Protein AF-A0AAI9J620-F1 (afdb_monomer)

Radius of gyration: 30.21 Å; Cα contacts (8 Å, |Δi|>4): 37; chains: 1; bounding box: 81×20×83 Å

Sequence (111 aa):
MIIFISIKKLVQTFWWLIAAIALYIFYQSIGLNMFFLLVIGLLALKFVPVLVLPIIIIAIGVHFSGGFSFIADFLETGILMLIGLPFALITGLFIDEQTRAFKEAKKLKTK

pLDDT: mean 87.81, std 9.36, range [41.59, 96.12]

Foldseek 3Di:
DDPPQPPVNVVVVVVVVVVVVVVVVCCVPQNPQLVVLVVVLVVCVVPPPVCNVVSVVQSVQCRVVVHPCSVVVVVVVVCCVVPVVVVVVVVVVVVVVVVVVVVVVVVVVVD

Mean predicted aligned error: 10.54 Å

Solvent-accessible surface area (backbone atoms only — not comparable to full-atom values): 6218 Å² total; per-residue (Å²): 136,83,82,83,73,52,67,68,56,54,54,50,51,52,53,50,48,53,52,50,52,52,51,50,51,46,38,74,74,62,30,66,67,51,51,51,49,49,54,52,34,56,49,21,58,74,77,42,54,80,50,33,61,61,46,50,55,49,45,56,48,27,66,76,60,75,31,77,59,45,60,55,54,50,49,51,53,49,49,43,53,70,51,45,47,59,52,52,52,54,51,49,53,51,50,52,52,53,53,51,54,52,55,53,55,52,56,64,75,75,110

Structure (mmCIF, N/CA/C/O backbone):
data_AF-A0AAI9J620-F1
#
_entry.id   AF-A0AAI9J620-F1
#
loop_
_atom_site.group_PDB
_atom_site.id
_atom_site.type_symbol
_atom_site.label_atom_id
_atom_site.label_alt_id
_atom_site.label_comp_id
_atom_site.label_asym_id
_atom_site.label_entity_id
_atom_site.label_seq_id
_atom_site.pdbx_PDB_ins_code
_atom_site.Cartn_x
_atom_site.Cartn_y
_atom_site.Cartn_z
_atom_site.occupancy
_atom_site.B_iso_or_equiv
_atom_site.auth_seq_id
_atom_site.auth_comp_id
_atom_site.auth_asym_id
_atom_site.auth_atom_id
_atom_site.pdbx_PDB_model_num
ATOM 1 N N . MET A 1 1 ? 48.332 -4.073 -18.202 1.00 41.59 1 MET A N 1
ATOM 2 C CA . MET A 1 1 ? 47.150 -4.587 -18.927 1.00 41.59 1 MET A CA 1
ATOM 3 C C . MET A 1 1 ? 46.197 -3.420 -19.147 1.00 41.59 1 MET A C 1
ATOM 5 O O . MET A 1 1 ? 45.608 -2.955 -18.183 1.00 41.59 1 MET A O 1
ATOM 9 N N . ILE A 1 2 ? 46.126 -2.869 -20.361 1.00 53.25 2 ILE A N 1
ATOM 10 C CA . ILE A 1 2 ? 45.211 -1.760 -20.677 1.00 53.25 2 ILE A CA 1
ATOM 11 C C . ILE A 1 2 ? 43.909 -2.397 -21.156 1.00 53.25 2 ILE A C 1
ATOM 13 O O . ILE A 1 2 ? 43.879 -3.038 -22.205 1.00 53.25 2 ILE A O 1
ATOM 17 N N . ILE A 1 3 ? 42.849 -2.291 -20.356 1.00 64.25 3 ILE A N 1
ATOM 18 C CA . ILE A 1 3 ? 41.529 -2.802 -20.727 1.00 64.25 3 ILE A CA 1
ATOM 19 C C . ILE A 1 3 ? 40.952 -1.827 -21.757 1.00 64.25 3 ILE A C 1
ATOM 21 O O . ILE A 1 3 ? 40.497 -0.741 -21.408 1.00 64.25 3 ILE A O 1
ATOM 25 N N . PHE A 1 4 ? 40.990 -2.200 -23.036 1.00 62.06 4 PHE A N 1
ATOM 26 C CA . PHE A 1 4 ? 40.287 -1.476 -24.095 1.00 62.06 4 PHE A CA 1
ATOM 27 C C . PHE A 1 4 ? 38.778 -1.687 -23.904 1.00 62.06 4 PHE A C 1
ATOM 29 O O . PHE A 1 4 ? 38.204 -2.695 -24.322 1.00 62.06 4 PHE A O 1
ATOM 36 N N . ILE A 1 5 ? 38.119 -0.758 -23.213 1.00 66.94 5 ILE A N 1
ATOM 37 C CA . ILE A 1 5 ? 36.661 -0.763 -23.089 1.00 66.94 5 ILE A CA 1
ATOM 38 C C . ILE A 1 5 ? 36.096 -0.241 -24.412 1.00 66.94 5 ILE A C 1
ATOM 40 O O . ILE A 1 5 ? 36.320 0.906 -24.789 1.00 66.94 5 ILE A O 1
ATOM 44 N N . SER A 1 6 ? 35.369 -1.094 -25.138 1.00 83.81 6 SER A N 1
ATOM 45 C CA . SER A 1 6 ? 34.644 -0.681 -26.344 1.00 83.81 6 SER A CA 1
ATOM 46 C C . SER A 1 6 ? 33.725 0.502 -26.024 1.00 83.81 6 SER A C 1
ATOM 48 O O . SER A 1 6 ? 32.965 0.434 -25.059 1.00 83.81 6 SER A O 1
ATOM 50 N N . ILE A 1 7 ? 33.727 1.544 -26.862 1.00 84.62 7 ILE A N 1
ATOM 51 C CA . ILE A 1 7 ? 32.824 2.706 -26.737 1.00 84.62 7 ILE A CA 1
ATOM 52 C C . ILE A 1 7 ? 31.363 2.259 -26.581 1.00 84.62 7 ILE A C 1
ATOM 54 O O . ILE A 1 7 ? 30.629 2.821 -25.775 1.00 84.62 7 ILE A O 1
ATOM 58 N N . LYS A 1 8 ? 30.953 1.184 -27.269 1.00 84.69 8 LYS A N 1
ATOM 59 C CA . LYS A 1 8 ? 29.610 0.603 -27.115 1.00 84.69 8 LYS A CA 1
ATOM 60 C C . LYS A 1 8 ? 29.338 0.136 -25.683 1.00 84.69 8 LYS A C 1
ATOM 62 O O . LYS A 1 8 ? 28.273 0.420 -25.147 1.00 84.69 8 LYS A O 1
ATOM 67 N N . LYS A 1 9 ? 30.305 -0.546 -25.057 1.00 85.62 9 LYS A N 1
ATOM 68 C CA . LYS A 1 9 ? 30.202 -0.987 -23.657 1.00 85.62 9 LYS A CA 1
ATOM 69 C C . LYS A 1 9 ? 30.207 0.203 -22.702 1.00 85.62 9 LYS A C 1
ATOM 71 O O . LYS A 1 9 ? 29.435 0.197 -21.757 1.00 85.62 9 LYS A O 1
ATOM 76 N N . LEU A 1 10 ? 31.015 1.231 -22.969 1.00 86.81 10 LEU A N 1
ATOM 77 C CA . LEU A 1 10 ? 31.038 2.451 -22.158 1.00 86.81 10 LEU A CA 1
ATOM 78 C C . LEU A 1 10 ? 29.668 3.147 -22.156 1.00 86.81 10 LEU A C 1
ATOM 80 O O . LEU A 1 10 ? 29.132 3.434 -21.091 1.00 86.81 10 LEU A O 1
ATOM 84 N N . VAL A 1 11 ? 29.075 3.345 -23.338 1.00 89.31 11 VAL A N 1
ATOM 85 C CA . VAL A 1 11 ? 27.737 3.941 -23.489 1.00 89.31 11 VAL A CA 1
ATOM 86 C C . VAL A 1 11 ? 26.669 3.074 -22.823 1.00 89.31 11 VAL A C 1
ATOM 88 O O . VAL A 1 11 ? 25.814 3.594 -22.114 1.00 89.31 11 VAL A O 1
ATOM 91 N N . GLN A 1 12 ? 26.731 1.750 -22.989 1.00 89.75 12 GLN A N 1
ATOM 92 C CA . GLN A 1 12 ? 25.809 0.822 -22.332 1.00 89.75 12 GLN A CA 1
ATOM 93 C C . GLN A 1 12 ? 25.893 0.919 -20.801 1.00 89.75 12 GLN A C 1
ATOM 95 O O . GLN A 1 12 ? 24.861 1.017 -20.142 1.00 89.75 12 GLN A O 1
ATOM 100 N N . THR A 1 13 ? 27.099 0.930 -20.229 1.00 89.56 13 THR A N 1
ATOM 101 C CA . THR A 1 13 ? 27.300 1.114 -18.783 1.00 89.56 13 THR A CA 1
ATOM 102 C C . THR A 1 13 ? 26.769 2.468 -18.314 1.00 89.56 13 THR A C 1
ATOM 104 O O . THR A 1 13 ? 26.183 2.555 -17.238 1.00 89.56 13 THR A O 1
ATOM 107 N N . PHE A 1 14 ? 26.905 3.515 -19.130 1.00 90.19 14 PHE A N 1
ATOM 108 C CA . PHE A 1 14 ? 26.360 4.838 -18.825 1.00 90.19 14 PHE A CA 1
ATOM 109 C C . PHE A 1 14 ? 24.825 4.830 -18.758 1.00 90.19 14 PHE A C 1
ATOM 111 O O . PHE A 1 14 ? 24.241 5.391 -17.835 1.00 90.19 14 PHE A O 1
ATOM 118 N N . TRP A 1 15 ? 24.163 4.125 -19.679 1.00 91.00 15 TRP A N 1
ATOM 119 C CA . TRP A 1 15 ? 22.713 3.922 -19.627 1.00 91.00 15 TRP A CA 1
ATOM 120 C C . TRP A 1 15 ? 22.270 3.139 -18.388 1.00 91.00 15 TRP A C 1
ATOM 122 O O . TRP A 1 15 ? 21.277 3.506 -17.761 1.00 91.00 15 TRP A O 1
ATOM 132 N N . TRP A 1 16 ? 23.022 2.108 -17.991 1.00 92.38 16 TRP A N 1
ATOM 133 C CA . TRP A 1 16 ? 22.767 1.383 -16.742 1.00 92.38 16 TRP A CA 1
ATOM 134 C C . TRP A 1 16 ? 22.923 2.269 -15.506 1.00 92.38 16 TRP A C 1
ATOM 136 O O . TRP A 1 16 ? 22.116 2.168 -14.586 1.00 92.38 16 TRP A O 1
ATOM 146 N N . LEU A 1 17 ? 23.917 3.161 -15.495 1.00 91.81 17 LEU A N 1
ATOM 147 C CA . LEU A 1 17 ? 24.114 4.118 -14.408 1.00 91.81 17 LEU A CA 1
ATOM 148 C C . LEU A 1 17 ? 22.917 5.069 -14.285 1.00 91.81 17 LEU A C 1
ATOM 150 O O . LEU A 1 17 ? 22.396 5.254 -13.188 1.00 91.81 17 LEU A O 1
ATOM 154 N N . ILE A 1 18 ? 22.440 5.622 -15.404 1.00 91.00 18 ILE A N 1
ATOM 155 C CA . ILE A 1 18 ? 21.253 6.489 -15.424 1.00 91.00 18 ILE A CA 1
ATOM 156 C C . ILE A 1 18 ? 20.024 5.728 -14.919 1.00 91.00 18 ILE A C 1
ATOM 158 O O . ILE A 1 18 ? 19.291 6.245 -14.078 1.00 91.00 18 ILE A O 1
ATOM 162 N N . ALA A 1 19 ? 19.817 4.492 -15.380 1.00 89.38 19 ALA A N 1
ATOM 163 C CA . ALA A 1 19 ? 18.706 3.656 -14.932 1.00 89.38 19 ALA A CA 1
ATOM 164 C C . ALA A 1 19 ? 18.768 3.370 -13.422 1.00 89.38 19 ALA A C 1
ATOM 166 O O . ALA A 1 19 ? 17.751 3.457 -12.736 1.00 89.38 19 ALA A O 1
ATOM 167 N N . ALA A 1 20 ? 19.958 3.083 -12.889 1.00 90.25 20 ALA A N 1
ATOM 168 C CA . ALA A 1 20 ? 20.162 2.857 -11.462 1.00 90.25 20 ALA A CA 1
ATOM 169 C C . ALA A 1 20 ? 19.896 4.124 -10.633 1.00 90.25 20 ALA A C 1
ATOM 171 O O . ALA A 1 20 ? 19.231 4.049 -9.603 1.00 90.25 20 ALA A O 1
ATOM 172 N N . ILE A 1 21 ? 20.356 5.291 -11.096 1.00 89.88 21 ILE A N 1
ATOM 173 C CA . ILE A 1 21 ? 20.094 6.579 -10.435 1.00 89.88 21 ILE A CA 1
ATOM 174 C C . ILE A 1 21 ? 18.599 6.903 -10.465 1.00 89.88 21 ILE A C 1
ATOM 176 O O . ILE A 1 21 ? 18.042 7.302 -9.447 1.00 89.88 21 ILE A O 1
ATOM 180 N N . ALA A 1 22 ? 17.934 6.693 -11.600 1.00 86.44 22 ALA A N 1
ATOM 181 C CA . ALA A 1 22 ? 16.496 6.896 -11.719 1.00 86.44 22 ALA A CA 1
ATOM 182 C C . ALA A 1 22 ? 15.720 5.981 -10.760 1.00 86.44 22 ALA A C 1
ATOM 184 O O . ALA A 1 22 ? 14.837 6.458 -10.052 1.00 86.44 22 ALA A O 1
ATOM 185 N N . LEU A 1 23 ? 16.091 4.698 -10.673 1.00 86.06 23 LEU A N 1
ATOM 186 C CA . LEU A 1 23 ? 15.518 3.759 -9.704 1.00 86.06 23 LEU A CA 1
ATOM 187 C C . LEU A 1 23 ? 15.772 4.189 -8.259 1.00 86.06 23 LEU A C 1
ATOM 189 O O . LEU A 1 23 ? 14.866 4.109 -7.435 1.00 86.06 23 LEU A O 1
ATOM 193 N N . TYR A 1 24 ? 16.977 4.666 -7.951 1.00 86.88 24 TYR A N 1
ATOM 194 C CA . TYR A 1 24 ? 17.327 5.146 -6.618 1.00 86.88 24 TYR A CA 1
ATOM 195 C C . TYR A 1 24 ? 16.510 6.380 -6.217 1.00 86.88 24 TYR A C 1
ATOM 197 O O . TYR A 1 24 ? 15.942 6.414 -5.127 1.00 86.88 24 TYR A O 1
ATOM 205 N N . ILE A 1 25 ? 16.406 7.374 -7.103 1.00 85.75 25 ILE A N 1
ATOM 206 C CA . ILE A 1 25 ? 15.592 8.574 -6.873 1.00 85.75 25 ILE A CA 1
ATOM 207 C C . ILE A 1 25 ? 14.123 8.181 -6.721 1.00 85.75 25 ILE A C 1
ATOM 209 O O . ILE A 1 25 ? 13.467 8.622 -5.786 1.00 85.75 25 ILE A O 1
ATOM 213 N N . PHE A 1 26 ? 13.616 7.299 -7.583 1.00 83.19 26 PHE A N 1
ATOM 214 C CA . PHE A 1 26 ? 12.243 6.809 -7.500 1.00 83.19 26 PHE A CA 1
ATOM 215 C C . PHE A 1 26 ? 11.966 6.095 -6.168 1.00 83.19 26 PHE A C 1
ATOM 217 O O . PHE A 1 26 ? 10.946 6.348 -5.526 1.00 83.19 26 PHE A O 1
ATOM 224 N N . TYR A 1 27 ? 12.900 5.253 -5.717 1.00 82.31 27 TYR A N 1
ATOM 225 C CA . TYR A 1 27 ? 12.838 4.591 -4.416 1.00 82.31 27 TYR A CA 1
ATOM 226 C C . TYR A 1 27 ? 12.821 5.601 -3.261 1.00 82.31 27 TYR A C 1
ATOM 228 O O . TYR A 1 27 ? 12.008 5.460 -2.353 1.00 82.31 27 TYR A O 1
ATOM 236 N N . GLN A 1 28 ? 13.670 6.631 -3.308 1.00 83.06 28 GLN A N 1
ATOM 237 C CA . GLN A 1 28 ? 13.709 7.691 -2.293 1.00 83.06 28 GLN A CA 1
ATOM 238 C C . GLN A 1 28 ? 12.441 8.555 -2.288 1.00 83.06 28 GLN A C 1
ATOM 240 O O . GLN A 1 28 ? 11.987 8.972 -1.227 1.00 83.06 28 GLN A O 1
ATOM 245 N N . SER A 1 29 ? 11.859 8.835 -3.455 1.00 79.62 29 SER A N 1
ATOM 246 C CA . SER A 1 29 ? 10.709 9.736 -3.570 1.00 79.62 29 SER A CA 1
ATOM 247 C C . SER A 1 29 ? 9.369 9.074 -3.263 1.00 79.62 29 SER A C 1
ATOM 249 O O . SER A 1 29 ? 8.494 9.728 -2.707 1.00 79.62 29 SER A O 1
ATOM 251 N N . ILE A 1 30 ? 9.171 7.815 -3.664 1.00 78.12 30 ILE A N 1
ATOM 252 C CA . ILE A 1 30 ? 7.845 7.169 -3.634 1.00 78.12 30 ILE A CA 1
ATOM 253 C C . ILE A 1 30 ? 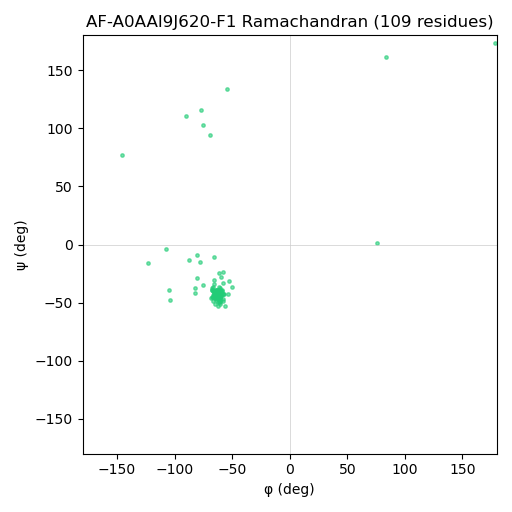7.846 5.877 -2.795 1.00 78.12 30 ILE A C 1
ATOM 255 O O . ILE A 1 30 ? 6.7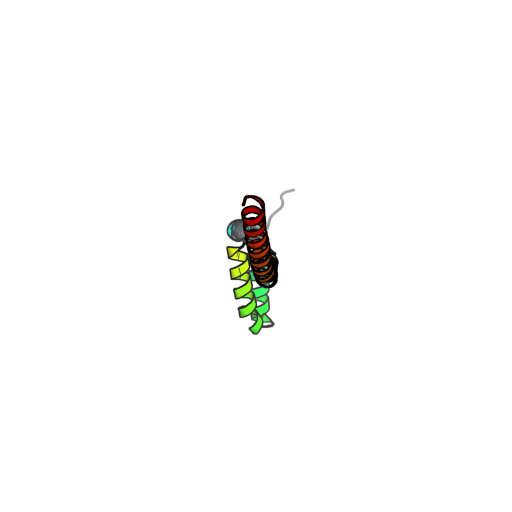92 5.390 -2.387 1.00 78.12 30 ILE A O 1
ATOM 259 N N . GLY A 1 31 ? 9.024 5.331 -2.484 1.00 85.75 31 GLY A N 1
ATOM 260 C CA . GLY A 1 31 ? 9.181 4.122 -1.679 1.00 85.75 31 GLY A CA 1
ATOM 261 C C . GLY A 1 31 ? 9.045 2.815 -2.468 1.00 85.75 31 GLY A C 1
ATOM 262 O O . GLY A 1 31 ? 8.482 2.751 -3.565 1.00 85.75 31 GL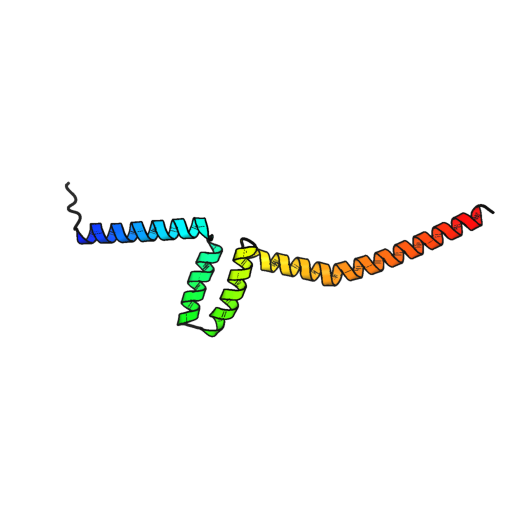Y A O 1
ATOM 263 N N . LEU A 1 32 ? 9.556 1.728 -1.876 1.00 87.44 32 LEU A N 1
ATOM 264 C CA . LEU A 1 32 ? 9.562 0.388 -2.481 1.00 87.44 32 LEU A CA 1
ATOM 265 C C . LEU A 1 32 ? 8.157 -0.122 -2.815 1.00 87.44 32 LEU A C 1
ATOM 267 O O . LEU A 1 32 ? 7.951 -0.740 -3.857 1.00 87.44 32 LEU A O 1
ATOM 271 N N . ASN A 1 33 ? 7.192 0.151 -1.935 1.00 89.25 33 ASN A N 1
ATOM 272 C CA . ASN A 1 33 ? 5.818 -0.333 -2.063 1.00 89.25 33 ASN A CA 1
ATOM 273 C C . ASN A 1 33 ? 5.144 0.223 -3.325 1.00 89.25 33 ASN A C 1
ATOM 275 O O . ASN A 1 33 ? 4.465 -0.503 -4.047 1.00 89.25 33 ASN A O 1
ATOM 279 N N . MET A 1 34 ? 5.393 1.495 -3.637 1.00 90.62 34 MET A N 1
ATOM 280 C CA . MET A 1 34 ? 4.840 2.151 -4.820 1.00 90.62 34 MET A CA 1
ATOM 281 C C . MET A 1 34 ? 5.549 1.712 -6.101 1.00 90.62 34 MET A C 1
ATOM 283 O O . MET A 1 34 ? 4.895 1.529 -7.126 1.00 90.62 34 MET A O 1
ATOM 287 N N . PHE A 1 35 ? 6.859 1.451 -6.043 1.00 89.25 35 PHE A N 1
ATOM 288 C CA . PHE A 1 35 ? 7.578 0.821 -7.153 1.00 89.25 35 PHE A CA 1
ATOM 289 C C . PHE A 1 35 ? 7.053 -0.585 -7.453 1.00 89.25 35 PHE A C 1
ATOM 291 O O . PHE A 1 35 ? 6.807 -0.923 -8.609 1.00 89.25 35 PHE A O 1
ATOM 298 N N . PHE A 1 36 ? 6.820 -1.390 -6.417 1.00 90.44 36 PHE A N 1
ATOM 299 C CA . PHE A 1 36 ? 6.224 -2.711 -6.565 1.00 90.44 36 PHE A CA 1
ATOM 300 C C . PHE A 1 36 ? 4.846 -2.633 -7.239 1.00 90.44 36 PHE A C 1
ATOM 302 O O . PHE A 1 36 ? 4.602 -3.343 -8.215 1.00 90.44 36 PHE A O 1
ATOM 309 N N . LEU A 1 37 ? 3.975 -1.721 -6.796 1.00 93.44 37 LEU A N 1
ATOM 310 C CA . LEU A 1 37 ? 2.657 -1.518 -7.409 1.00 93.44 37 LEU A CA 1
ATOM 311 C C . LEU A 1 37 ? 2.733 -0.992 -8.843 1.00 93.44 37 LEU A C 1
ATOM 313 O O . LEU A 1 37 ? 1.914 -1.391 -9.666 1.00 93.44 37 LEU A O 1
ATOM 317 N N . LEU A 1 38 ? 3.724 -0.162 -9.173 1.00 91.62 38 LEU A N 1
ATOM 318 C CA . LEU A 1 38 ? 3.980 0.277 -10.545 1.00 91.62 38 LEU A CA 1
ATOM 319 C C . LEU A 1 38 ? 4.339 -0.914 -11.443 1.00 91.62 38 LEU A C 1
ATOM 321 O O . LEU A 1 38 ? 3.744 -1.085 -12.505 1.00 91.62 38 LEU A O 1
ATOM 325 N N . VAL A 1 39 ? 5.277 -1.764 -11.014 1.00 92.38 39 VAL A N 1
ATOM 326 C CA . VAL A 1 39 ? 5.685 -2.956 -11.775 1.00 92.38 39 VAL A CA 1
ATOM 327 C C . VAL A 1 39 ? 4.502 -3.907 -11.960 1.00 92.38 39 VAL A C 1
ATOM 329 O O . VAL A 1 39 ? 4.239 -4.350 -13.078 1.00 92.38 39 VAL A O 1
ATOM 332 N N . ILE A 1 40 ? 3.746 -4.175 -10.892 1.00 94.50 40 ILE A N 1
ATOM 333 C CA . ILE A 1 40 ? 2.548 -5.020 -10.950 1.00 94.50 40 ILE A CA 1
ATOM 334 C C . ILE A 1 40 ? 1.458 -4.387 -11.825 1.00 94.50 40 ILE A C 1
ATOM 336 O O . ILE A 1 40 ? 0.835 -5.096 -12.608 1.00 94.50 40 ILE A O 1
ATOM 340 N N . GLY A 1 41 ? 1.264 -3.069 -11.771 1.00 94.38 41 GLY A N 1
ATOM 341 C CA . GLY A 1 41 ? 0.315 -2.337 -12.612 1.00 94.38 41 GLY A CA 1
ATOM 342 C C . GLY A 1 41 ? 0.666 -2.399 -14.099 1.00 94.38 41 GLY A C 1
ATOM 343 O O . GLY A 1 41 ? -0.207 -2.653 -14.929 1.00 94.38 41 GLY A O 1
ATOM 344 N N . LEU A 1 42 ? 1.948 -2.255 -14.443 1.00 94.69 42 LEU A N 1
ATOM 345 C CA . LEU A 1 42 ? 2.434 -2.403 -15.819 1.00 94.69 42 LEU A CA 1
ATOM 346 C C . LEU A 1 42 ? 2.289 -3.846 -16.324 1.00 94.69 42 LEU A C 1
ATOM 348 O O . LEU A 1 42 ? 1.893 -4.063 -17.470 1.00 94.69 42 LEU A O 1
ATOM 352 N N . LEU A 1 43 ? 2.565 -4.840 -15.475 1.00 95.50 43 LEU A N 1
ATOM 353 C CA . LEU A 1 43 ? 2.328 -6.249 -15.803 1.00 95.50 43 LEU A CA 1
ATOM 354 C C . LEU A 1 43 ? 0.830 -6.533 -15.979 1.00 95.50 43 LEU A C 1
ATOM 356 O O . LEU A 1 43 ? 0.442 -7.179 -16.952 1.00 95.50 43 LEU A O 1
ATOM 360 N N . ALA A 1 44 ? -0.020 -6.013 -15.095 1.00 95.81 44 ALA A N 1
ATOM 361 C CA . ALA A 1 44 ? -1.470 -6.147 -15.189 1.00 95.81 44 ALA A CA 1
ATOM 362 C C . ALA A 1 44 ? -2.003 -5.534 -16.486 1.00 95.81 44 ALA A C 1
ATOM 364 O O . ALA A 1 44 ? -2.815 -6.161 -17.158 1.00 95.81 44 ALA A O 1
ATOM 365 N N . LEU A 1 45 ? -1.477 -4.383 -16.910 1.00 95.44 45 LEU A N 1
ATOM 366 C CA . LEU A 1 45 ? -1.851 -3.765 -18.182 1.00 95.44 45 LEU A CA 1
ATOM 367 C C . LEU A 1 45 ? -1.596 -4.691 -19.386 1.00 95.44 45 LEU A C 1
ATOM 369 O O . LEU A 1 45 ? -2.358 -4.666 -20.348 1.00 95.44 45 LEU A O 1
ATOM 373 N N . LYS A 1 46 ? -0.552 -5.529 -19.325 1.00 95.00 46 LYS A N 1
ATOM 374 C CA . LYS A 1 46 ? -0.222 -6.497 -20.380 1.00 95.00 46 LYS A CA 1
ATOM 375 C C . LYS A 1 46 ? -1.036 -7.791 -20.294 1.00 95.00 46 LYS A C 1
ATOM 377 O O . LYS A 1 46 ? -1.420 -8.322 -21.330 1.00 95.00 46 LYS A O 1
ATOM 382 N N . PHE A 1 47 ? -1.232 -8.333 -19.092 1.00 96.12 47 PHE A N 1
ATOM 383 C CA . PHE A 1 47 ? -1.767 -9.690 -18.913 1.00 96.12 47 PHE A CA 1
ATOM 384 C C . PHE A 1 47 ? -3.231 -9.727 -18.468 1.00 96.12 47 PHE A C 1
ATOM 386 O O . PHE A 1 47 ? -3.980 -10.586 -18.923 1.00 96.12 47 PHE A O 1
ATOM 393 N N . VAL A 1 48 ? -3.644 -8.821 -17.579 1.00 95.81 48 VAL A N 1
ATOM 394 C CA . VAL A 1 48 ? -4.988 -8.802 -16.981 1.00 95.81 48 VAL A CA 1
ATOM 395 C C . VAL A 1 48 ? -5.437 -7.346 -16.752 1.00 95.81 48 VAL A C 1
ATOM 397 O O . VAL A 1 48 ? -5.406 -6.856 -15.619 1.00 95.81 48 VAL A O 1
ATOM 400 N N . PRO A 1 49 ? -5.870 -6.625 -17.807 1.00 92.81 49 PRO A N 1
ATOM 401 C CA . PRO A 1 49 ? -6.120 -5.180 -17.733 1.00 92.81 49 PRO A CA 1
ATOM 402 C C . PRO A 1 49 ? -7.182 -4.773 -16.704 1.00 92.81 49 PRO A C 1
ATOM 404 O O . PRO A 1 49 ? -7.111 -3.687 -16.137 1.00 92.81 49 PRO A O 1
ATOM 407 N N . VAL A 1 50 ? -8.141 -5.656 -16.407 1.00 95.81 50 VAL A N 1
ATOM 408 C CA . VAL A 1 50 ? -9.187 -5.407 -15.401 1.00 95.81 50 VAL A CA 1
ATOM 409 C C . VAL A 1 50 ? -8.620 -5.194 -13.988 1.00 95.81 50 VAL A C 1
ATOM 411 O O . VAL A 1 50 ? -9.238 -4.500 -13.186 1.00 95.81 50 VAL A O 1
ATOM 414 N N . LEU A 1 51 ? -7.423 -5.717 -13.686 1.00 93.94 51 LEU A N 1
ATOM 415 C CA . LEU A 1 51 ? -6.769 -5.535 -12.384 1.00 93.94 51 LEU A CA 1
ATOM 416 C C . LEU A 1 51 ? -6.118 -4.159 -12.215 1.00 93.94 51 LEU A C 1
ATOM 418 O O . LEU A 1 51 ? -5.826 -3.773 -11.086 1.00 93.94 51 LEU A O 1
ATOM 422 N N . VAL A 1 52 ? -5.922 -3.399 -13.297 1.00 93.19 52 VAL A N 1
ATOM 423 C CA . VAL A 1 52 ? -5.302 -2.066 -13.236 1.00 93.19 52 VAL A CA 1
ATOM 424 C C . VAL A 1 52 ? -6.086 -1.145 -12.302 1.00 93.19 52 VAL A C 1
ATOM 426 O O . VAL A 1 52 ? -5.487 -0.461 -11.478 1.00 93.19 52 VAL A O 1
ATOM 429 N N . LEU A 1 53 ? -7.420 -1.168 -12.372 1.00 95.12 53 LEU A N 1
ATOM 430 C CA . LEU A 1 53 ? -8.262 -0.314 -11.536 1.00 95.12 53 LEU A CA 1
ATOM 431 C C . LEU A 1 53 ? -8.138 -0.659 -10.031 1.00 95.12 53 LEU A C 1
ATOM 433 O O . LEU A 1 53 ? -7.817 0.246 -9.260 1.00 95.12 53 LEU A O 1
ATOM 437 N N . PRO A 1 54 ? -8.286 -1.927 -9.586 1.00 94.75 54 PRO A N 1
ATOM 438 C CA . PRO A 1 54 ? -7.965 -2.326 -8.213 1.00 94.75 54 PRO A CA 1
ATOM 439 C C . PRO A 1 54 ? -6.550 -1.945 -7.761 1.00 94.75 54 PRO A C 1
ATOM 441 O O . PRO A 1 54 ? -6.373 -1.461 -6.645 1.00 94.75 54 PRO A O 1
ATOM 444 N N . ILE A 1 55 ? -5.543 -2.125 -8.623 1.00 94.75 55 ILE A N 1
ATOM 445 C CA . ILE A 1 55 ? -4.148 -1.790 -8.302 1.00 94.75 55 ILE A CA 1
ATOM 446 C C . ILE A 1 55 ? -3.988 -0.284 -8.077 1.00 94.75 55 ILE A C 1
ATOM 448 O O . ILE A 1 55 ? -3.301 0.109 -7.139 1.00 94.75 55 ILE A O 1
ATOM 452 N N . ILE A 1 56 ? -4.648 0.559 -8.879 1.00 94.25 56 ILE A N 1
ATOM 453 C CA . ILE A 1 56 ? -4.645 2.017 -8.688 1.00 94.25 56 ILE A CA 1
ATOM 454 C C . ILE A 1 56 ? -5.269 2.386 -7.338 1.00 94.25 56 ILE A C 1
ATOM 456 O O . ILE A 1 56 ? -4.703 3.200 -6.613 1.00 94.25 56 ILE A O 1
ATOM 460 N N . ILE A 1 57 ? -6.393 1.768 -6.965 1.00 93.62 57 ILE A N 1
ATOM 461 C CA . ILE A 1 57 ? -7.044 2.018 -5.668 1.00 93.62 57 ILE A CA 1
ATOM 462 C C . ILE A 1 57 ? -6.102 1.649 -4.513 1.00 93.62 57 ILE A C 1
ATOM 464 O O . ILE A 1 57 ? -5.928 2.433 -3.580 1.00 93.62 57 ILE A O 1
ATOM 468 N N . ILE A 1 58 ? -5.444 0.490 -4.596 1.00 93.12 58 ILE A N 1
ATOM 469 C CA . ILE A 1 58 ? -4.458 0.063 -3.594 1.00 93.12 58 ILE A CA 1
ATOM 470 C C . ILE A 1 58 ? -3.265 1.025 -3.566 1.00 93.12 58 ILE A C 1
ATOM 472 O O . ILE A 1 58 ? -2.812 1.385 -2.485 1.00 93.12 58 ILE A O 1
ATOM 476 N N . ALA A 1 59 ? -2.778 1.481 -4.721 1.00 92.62 59 ALA A N 1
ATOM 477 C CA . ALA A 1 59 ? -1.668 2.427 -4.809 1.00 92.62 59 ALA A CA 1
ATOM 478 C C . ALA A 1 59 ? -1.990 3.771 -4.154 1.00 92.62 59 ALA A C 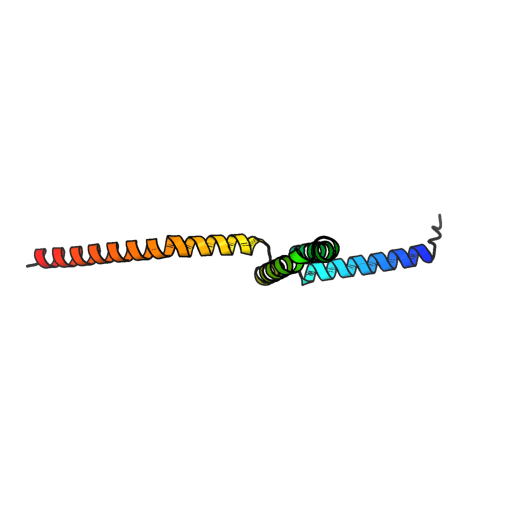1
ATOM 480 O O . ALA A 1 59 ? -1.139 4.322 -3.462 1.00 92.62 59 ALA A O 1
ATOM 481 N N . ILE A 1 60 ? -3.220 4.265 -4.304 1.00 91.88 60 ILE A N 1
ATOM 482 C CA . ILE A 1 60 ? -3.689 5.455 -3.587 1.00 91.88 60 ILE A CA 1
ATOM 483 C C . ILE A 1 60 ? -3.636 5.206 -2.075 1.00 91.88 60 ILE A C 1
ATOM 485 O O . ILE A 1 60 ? -3.069 6.017 -1.345 1.00 91.88 60 ILE A O 1
ATOM 489 N N . GLY A 1 61 ? -4.161 4.066 -1.613 1.00 90.31 61 GLY A N 1
ATOM 490 C CA . GLY A 1 61 ? -4.117 3.682 -0.200 1.00 90.31 61 GLY A CA 1
ATOM 491 C C . GLY A 1 61 ? -2.692 3.654 0.354 1.00 90.31 61 GLY A C 1
ATOM 492 O O . GLY A 1 61 ? -2.401 4.355 1.319 1.00 90.31 61 GLY A O 1
ATOM 493 N N . VAL A 1 62 ? -1.790 2.926 -0.312 1.00 91.81 62 VAL A N 1
ATOM 494 C CA . VAL A 1 62 ? -0.371 2.801 0.064 1.00 91.81 62 VAL A CA 1
ATOM 495 C C . VAL A 1 62 ? 0.359 4.143 0.050 1.00 91.81 62 VAL A C 1
ATOM 497 O O . VAL A 1 62 ? 1.213 4.379 0.903 1.00 91.81 62 VAL A O 1
ATOM 500 N N . HIS A 1 63 ? 0.049 5.023 -0.905 1.00 89.56 63 HIS A N 1
ATOM 501 C CA . HIS A 1 63 ? 0.692 6.330 -1.004 1.00 89.56 63 HIS A CA 1
ATOM 502 C C . HIS A 1 63 ? 0.385 7.212 0.211 1.00 89.56 63 HIS A C 1
ATOM 504 O O . HIS A 1 63 ? 1.291 7.846 0.747 1.00 89.56 63 HIS A O 1
ATOM 510 N N . PHE A 1 64 ? -0.872 7.227 0.663 1.00 88.31 64 PHE A N 1
ATOM 511 C CA . PHE A 1 64 ? -1.288 8.059 1.794 1.00 88.31 64 PHE A CA 1
ATOM 512 C C . PHE A 1 64 ? -0.949 7.456 3.158 1.00 88.31 64 PHE A C 1
ATOM 514 O O . PHE A 1 64 ? -0.723 8.198 4.110 1.00 88.31 64 PHE A O 1
ATOM 521 N N . SER A 1 65 ? -0.890 6.131 3.267 1.00 87.88 65 SER A N 1
ATOM 522 C CA . SER A 1 65 ? -0.543 5.436 4.511 1.00 87.88 65 SER A CA 1
ATOM 523 C C . SER A 1 65 ? 0.958 5.216 4.709 1.00 87.88 65 SER A C 1
ATOM 525 O O . SER A 1 65 ? 1.384 4.808 5.786 1.00 87.88 65 SER A O 1
ATOM 527 N N . GLY A 1 66 ? 1.766 5.403 3.661 1.00 83.88 66 GLY A N 1
ATOM 528 C CA . GLY A 1 66 ? 3.191 5.070 3.661 1.00 83.88 66 GLY A CA 1
ATOM 529 C C . GLY A 1 66 ? 3.496 3.569 3.531 1.00 83.88 66 GLY A C 1
ATOM 530 O O . GLY A 1 66 ? 4.667 3.183 3.502 1.00 83.88 66 GLY A O 1
ATOM 531 N N . GLY A 1 67 ? 2.486 2.698 3.407 1.00 87.50 67 GLY A N 1
ATOM 532 C CA . GLY A 1 67 ? 2.704 1.256 3.273 1.00 87.50 67 GLY A CA 1
ATOM 533 C C . GLY A 1 67 ? 1.444 0.398 3.184 1.00 87.50 67 GLY A C 1
ATOM 534 O O . GLY A 1 67 ? 0.326 0.867 3.373 1.00 87.50 67 GLY A O 1
ATOM 535 N N . PHE A 1 68 ? 1.628 -0.900 2.917 1.00 88.00 68 PHE A N 1
ATOM 536 C CA . PHE A 1 68 ? 0.532 -1.880 2.828 1.00 88.00 68 PHE A CA 1
ATOM 537 C C . PHE A 1 68 ? -0.199 -2.135 4.156 1.00 88.00 68 PHE A C 1
ATOM 539 O O . PHE A 1 68 ? -1.269 -2.743 4.143 1.00 88.00 68 PHE A O 1
ATOM 546 N N . SER A 1 69 ? 0.337 -1.649 5.283 1.00 87.56 69 SER A N 1
ATOM 547 C CA . SER A 1 69 ? -0.313 -1.741 6.596 1.00 87.56 69 SER A CA 1
ATOM 548 C C . SER A 1 69 ? -1.693 -1.088 6.620 1.00 87.56 69 SER A C 1
ATOM 550 O O . SER A 1 69 ? -2.537 -1.539 7.380 1.00 87.56 69 SER A O 1
ATOM 552 N N . PHE A 1 70 ? -1.976 -0.136 5.721 1.00 87.69 70 PHE A N 1
ATOM 553 C CA . PHE A 1 70 ? -3.271 0.552 5.648 1.00 87.69 70 PHE A CA 1
ATOM 554 C C . PHE A 1 70 ? -4.468 -0.391 5.565 1.00 87.69 70 PHE A C 1
ATOM 556 O O . PHE A 1 70 ? -5.544 -0.060 6.045 1.00 87.69 70 PHE A O 1
ATOM 563 N N . ILE A 1 71 ? -4.292 -1.560 4.941 1.00 87.50 71 ILE A N 1
ATOM 564 C CA . ILE A 1 71 ? -5.349 -2.566 4.834 1.00 87.50 71 ILE A CA 1
ATOM 565 C C . ILE A 1 71 ? -5.664 -3.117 6.224 1.00 87.50 71 ILE A C 1
ATOM 567 O O . ILE A 1 71 ? -6.833 -3.225 6.585 1.00 87.50 71 ILE A O 1
ATOM 571 N N . ALA A 1 72 ? -4.627 -3.432 7.002 1.00 87.81 72 ALA A N 1
ATOM 572 C CA . ALA A 1 72 ? -4.764 -3.892 8.375 1.00 87.81 72 ALA A CA 1
ATOM 573 C C . ALA A 1 72 ? -5.315 -2.779 9.272 1.00 87.81 72 ALA A C 1
ATOM 575 O O . ALA A 1 72 ? -6.278 -3.030 9.985 1.00 87.81 72 ALA A O 1
ATOM 576 N N . ASP A 1 73 ? -4.799 -1.554 9.156 1.00 87.62 73 ASP A N 1
ATOM 577 C CA . ASP A 1 73 ? -5.255 -0.400 9.943 1.00 87.62 73 ASP A CA 1
ATOM 578 C C . ASP A 1 73 ? -6.741 -0.094 9.678 1.00 87.62 73 ASP A C 1
ATOM 580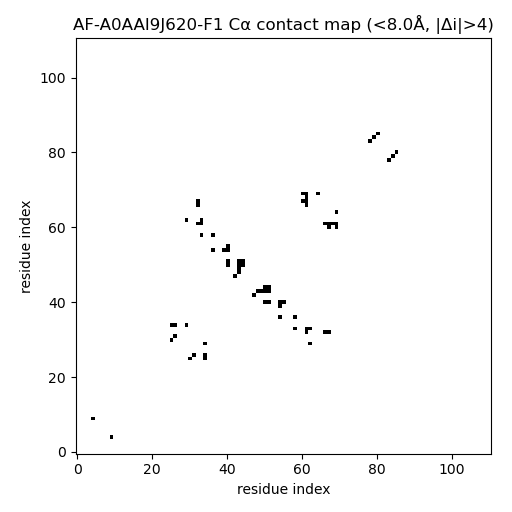 O O . ASP A 1 73 ? -7.521 0.171 10.597 1.00 87.62 73 ASP A O 1
ATOM 584 N N . PHE A 1 74 ? -7.162 -0.180 8.412 1.00 87.31 74 PHE A N 1
ATOM 585 C CA . PHE A 1 74 ? -8.556 -0.012 8.007 1.00 87.31 74 PHE A CA 1
ATOM 586 C C . PHE A 1 74 ? -9.448 -1.138 8.542 1.00 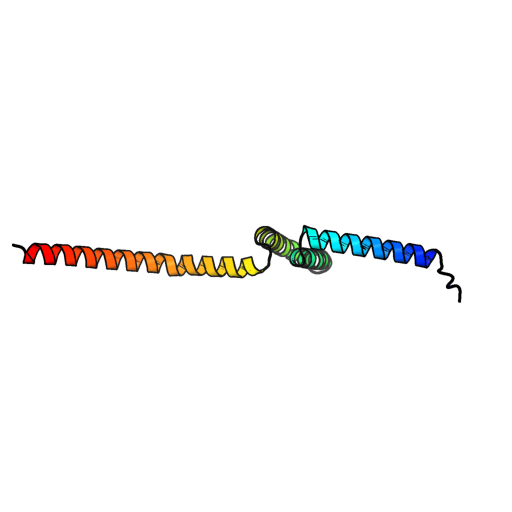87.31 74 PHE A C 1
ATOM 588 O O . PHE A 1 74 ? -10.540 -0.871 9.043 1.00 87.31 74 PHE A O 1
ATOM 595 N N . LEU A 1 75 ? -8.989 -2.391 8.465 1.00 89.94 75 LEU A N 1
ATOM 596 C CA . LEU A 1 75 ? -9.703 -3.548 9.011 1.00 89.94 75 LEU A CA 1
ATOM 597 C C . LEU A 1 75 ? -9.833 -3.468 10.533 1.00 89.94 75 LEU A C 1
ATOM 599 O O . LEU A 1 75 ? -10.926 -3.668 11.055 1.00 89.94 75 LEU A O 1
ATOM 603 N N . GLU A 1 76 ? -8.752 -3.144 11.238 1.00 90.38 76 GLU A N 1
ATOM 604 C CA . GLU A 1 76 ? -8.729 -2.992 12.691 1.00 90.38 76 GLU A CA 1
ATOM 605 C C . GLU A 1 76 ? -9.689 -1.888 13.130 1.00 90.38 76 GLU A C 1
ATOM 607 O O . GLU A 1 76 ? -10.580 -2.128 13.946 1.00 90.38 76 GLU A O 1
ATOM 612 N N . THR A 1 77 ? -9.577 -0.704 12.524 1.00 89.44 77 THR A N 1
ATOM 613 C CA . THR A 1 77 ? -10.467 0.427 12.811 1.00 89.44 77 THR A CA 1
ATOM 614 C C . THR A 1 77 ? -11.923 0.076 12.505 1.00 89.44 77 THR A C 1
ATOM 616 O O . THR A 1 77 ? -12.818 0.391 13.290 1.00 89.44 77 THR A O 1
ATOM 619 N N . GLY A 1 78 ? -12.174 -0.610 11.387 1.00 89.56 78 GLY A N 1
ATOM 620 C CA . GLY A 1 78 ? -13.510 -1.055 10.999 1.00 89.56 78 GLY A CA 1
ATOM 621 C C . GLY A 1 78 ? -14.117 -2.027 12.009 1.00 89.56 78 GLY A C 1
ATOM 622 O O . GLY A 1 78 ? -15.267 -1.853 12.412 1.00 89.56 78 GLY A O 1
ATOM 623 N N . ILE A 1 79 ? -13.342 -3.009 12.473 1.00 90.50 79 ILE A N 1
ATOM 624 C CA . ILE A 1 79 ? -13.769 -3.976 13.493 1.00 90.50 79 ILE A CA 1
ATOM 625 C C . ILE A 1 79 ? -14.010 -3.274 14.836 1.00 90.50 79 ILE A C 1
ATOM 627 O O . ILE A 1 79 ? -15.034 -3.519 15.480 1.00 90.50 79 ILE A O 1
ATOM 631 N N . LEU A 1 80 ? -13.117 -2.368 15.244 1.0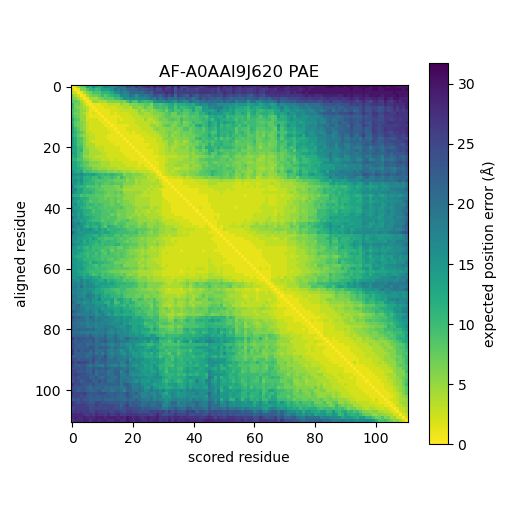0 91.62 80 LEU A N 1
ATOM 632 C CA . LEU A 1 80 ? -13.273 -1.571 16.462 1.00 91.62 80 LEU A CA 1
ATOM 633 C C . LEU A 1 80 ? -14.529 -0.698 16.420 1.00 91.62 80 LEU A C 1
ATOM 635 O O . LEU A 1 80 ? -15.240 -0.624 17.417 1.00 91.62 80 LEU A O 1
ATOM 639 N N . MET A 1 81 ? -14.859 -0.074 15.289 1.00 91.69 81 MET A N 1
ATOM 640 C CA . MET A 1 81 ? -16.122 0.659 15.165 1.00 91.69 81 MET A CA 1
ATOM 641 C C . MET A 1 81 ? -17.332 -0.275 15.193 1.00 91.69 81 MET A C 1
ATOM 643 O O . MET A 1 81 ? -18.299 0.009 15.894 1.00 91.69 81 MET A O 1
ATOM 647 N N . LEU A 1 82 ? -17.293 -1.388 14.458 1.00 92.31 82 LEU A N 1
ATOM 648 C CA . LEU A 1 82 ? -18.427 -2.309 14.347 1.00 92.31 82 LEU A CA 1
ATOM 649 C C . LEU A 1 82 ? -18.776 -2.990 15.669 1.00 92.31 82 LEU A C 1
ATOM 651 O O . LEU A 1 82 ? -19.953 -3.174 15.963 1.00 92.31 82 LEU A O 1
ATOM 655 N N . ILE A 1 83 ? -17.769 -3.380 16.449 1.00 91.25 83 ILE A N 1
ATOM 656 C CA . ILE A 1 83 ? -17.957 -4.136 17.693 1.00 91.25 83 ILE A CA 1
ATOM 657 C C . ILE A 1 83 ? -17.772 -3.229 18.909 1.00 91.25 83 ILE A C 1
ATOM 659 O O . ILE A 1 83 ? -18.597 -3.229 19.822 1.00 91.25 83 ILE A O 1
ATOM 663 N N . GLY A 1 84 ? -16.701 -2.439 18.925 1.00 89.88 84 GLY A N 1
ATOM 664 C CA . GLY A 1 84 ? -16.326 -1.609 20.066 1.00 89.88 84 GLY A CA 1
ATOM 665 C C . GLY A 1 84 ? -17.306 -0.470 20.332 1.00 89.88 84 GLY A C 1
ATOM 666 O O . GLY A 1 84 ? -17.635 -0.235 21.491 1.00 89.88 84 GLY A O 1
ATOM 667 N N . LEU A 1 85 ? -17.838 0.193 19.296 1.00 92.50 85 LEU A N 1
ATOM 668 C CA . LEU A 1 85 ? -18.824 1.267 19.481 1.00 92.50 85 LEU A CA 1
ATOM 669 C C . LEU A 1 85 ? -20.122 0.766 20.146 1.00 92.50 85 LEU A C 1
ATOM 671 O O . LEU A 1 85 ? -20.497 1.333 21.174 1.00 92.50 85 LEU A O 1
ATOM 675 N N . PRO A 1 86 ? -20.805 -0.289 19.649 1.00 92.38 86 PRO A N 1
ATOM 676 C CA . PRO A 1 86 ? -21.983 -0.811 20.337 1.00 92.38 86 PRO A CA 1
ATOM 677 C C . PRO A 1 86 ? -21.664 -1.293 21.751 1.00 92.38 86 PRO A C 1
ATOM 679 O O . PRO A 1 86 ? -22.439 -1.032 22.670 1.00 92.38 86 PRO A O 1
ATOM 682 N N . PHE A 1 87 ? -20.512 -1.934 21.959 1.00 93.56 87 PHE A N 1
ATOM 683 C CA . PHE A 1 87 ? -20.125 -2.399 23.289 1.00 93.56 87 PHE A CA 1
ATOM 684 C C . PHE A 1 87 ? -19.920 -1.240 24.273 1.00 93.56 87 PHE A C 1
ATOM 686 O O . PHE A 1 87 ? -20.417 -1.304 25.399 1.00 93.56 87 PHE A O 1
ATOM 693 N N . ALA A 1 88 ? -19.259 -0.163 23.839 1.00 91.81 88 ALA A N 1
ATOM 694 C CA . ALA A 1 88 ? -19.061 1.059 24.617 1.00 9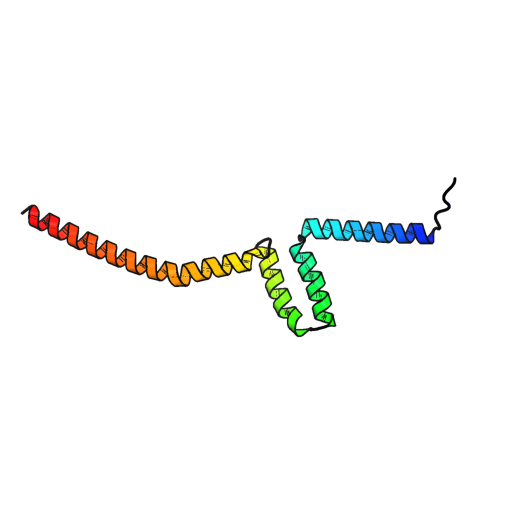1.81 88 ALA A CA 1
ATOM 695 C C . ALA A 1 88 ? -20.387 1.760 24.950 1.00 91.81 88 ALA A C 1
ATOM 697 O O . ALA A 1 88 ? -20.576 2.223 26.074 1.00 91.81 88 ALA A O 1
ATOM 698 N N . LEU A 1 89 ? -21.334 1.797 24.006 1.00 94.56 89 LEU A N 1
ATOM 699 C CA . LEU A 1 89 ? -22.664 2.364 24.243 1.00 94.56 89 LEU A CA 1
ATOM 700 C C . LEU A 1 89 ? -23.451 1.554 25.281 1.00 94.56 89 LEU A C 1
ATOM 702 O O . LEU A 1 89 ? -24.019 2.132 26.205 1.00 94.56 89 LEU A O 1
ATOM 706 N N . ILE A 1 90 ? -23.452 0.222 25.169 1.00 95.00 90 ILE A N 1
ATOM 707 C CA . ILE A 1 90 ? -24.161 -0.659 26.110 1.00 95.00 90 ILE A CA 1
ATOM 708 C C . ILE A 1 90 ? -23.564 -0.543 27.515 1.00 95.00 90 ILE A C 1
ATOM 710 O O . ILE A 1 90 ? -24.299 -0.400 28.492 1.00 95.00 90 ILE A O 1
ATOM 714 N N . THR A 1 91 ? -22.234 -0.572 27.630 1.00 93.81 91 THR A N 1
ATOM 715 C CA . THR A 1 91 ? -21.570 -0.407 28.931 1.00 93.81 91 THR A CA 1
ATOM 716 C C . THR A 1 91 ? -21.812 0.976 29.524 1.00 93.81 91 THR A C 1
ATOM 718 O O . THR A 1 91 ? -22.074 1.065 30.721 1.00 93.81 91 THR A O 1
ATOM 721 N N . GLY A 1 92 ? -21.806 2.037 28.713 1.00 93.25 92 GLY A N 1
ATOM 722 C CA . GLY A 1 92 ? -22.166 3.386 29.156 1.00 93.25 92 GLY A CA 1
ATOM 723 C C . GLY A 1 92 ? -23.576 3.451 29.748 1.00 93.25 92 GLY A C 1
ATOM 724 O O . GLY A 1 92 ? -23.745 3.918 30.872 1.00 93.25 92 GLY A O 1
ATOM 725 N N . LEU A 1 93 ? -24.570 2.894 29.047 1.00 95.00 93 LEU A N 1
ATOM 726 C CA . LEU A 1 93 ? -25.955 2.829 29.531 1.00 95.00 93 LEU A CA 1
ATOM 727 C C . LEU A 1 93 ? -26.077 2.045 30.847 1.00 95.00 93 LEU A C 1
ATOM 729 O O . LEU A 1 93 ? -26.756 2.491 31.771 1.00 95.00 93 LEU A O 1
ATOM 733 N N . PHE A 1 94 ? -25.388 0.907 30.956 1.00 94.69 94 PHE A N 1
ATOM 734 C CA . PHE A 1 94 ? -25.409 0.081 32.165 1.00 94.69 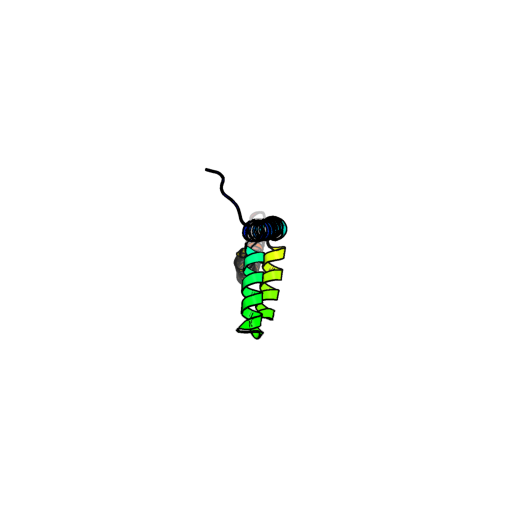94 PHE A CA 1
ATOM 735 C C . PHE A 1 94 ? -24.761 0.785 33.367 1.00 94.69 94 PHE A C 1
ATOM 737 O O . PHE A 1 94 ? -25.280 0.734 34.485 1.00 94.69 94 PHE A O 1
ATOM 744 N N . ILE A 1 95 ? -23.635 1.471 33.151 1.00 94.12 95 ILE A N 1
ATOM 745 C CA . ILE A 1 95 ? -22.954 2.248 34.195 1.00 94.12 95 ILE A CA 1
ATOM 746 C C . ILE A 1 95 ? -23.832 3.418 34.646 1.00 94.12 95 ILE A C 1
ATOM 748 O O . ILE A 1 95 ? -23.941 3.666 35.850 1.00 94.12 95 ILE A O 1
ATOM 752 N N . ASP A 1 96 ? -24.487 4.117 33.720 1.00 93.19 96 ASP A N 1
ATOM 753 C CA . ASP A 1 96 ? -25.397 5.215 34.052 1.00 93.19 96 ASP A CA 1
ATOM 754 C C . ASP A 1 96 ? -26.576 4.736 34.906 1.00 93.19 96 ASP A C 1
ATOM 756 O O . ASP A 1 96 ? -26.917 5.374 35.909 1.00 93.19 96 ASP A O 1
ATOM 760 N N . GLU A 1 97 ? -27.165 3.589 34.565 1.00 93.19 97 GLU A N 1
ATOM 761 C CA . GLU A 1 97 ? -28.251 2.979 35.334 1.00 93.19 97 GLU A CA 1
ATOM 762 C C . GLU A 1 97 ? -27.807 2.620 36.762 1.00 93.19 97 GLU A C 1
ATOM 764 O O . GLU A 1 97 ? -28.435 3.050 37.736 1.00 93.19 97 GLU A O 1
ATOM 769 N N . GLN A 1 98 ? -26.664 1.940 36.905 1.00 91.38 98 GLN A N 1
ATOM 770 C CA . GLN A 1 98 ? -26.057 1.622 38.205 1.00 91.38 98 GLN A CA 1
ATOM 771 C C . GLN A 1 98 ? -25.775 2.889 39.024 1.00 91.38 98 GLN A C 1
ATOM 773 O O . GLN A 1 98 ? -26.062 2.955 40.222 1.00 91.38 98 GLN A O 1
ATOM 778 N N . THR A 1 99 ? -25.256 3.935 38.380 1.00 91.00 99 THR A N 1
ATOM 779 C CA . THR A 1 99 ? -24.911 5.198 39.043 1.00 91.00 99 THR A CA 1
ATOM 780 C C . THR A 1 99 ? -26.158 5.931 39.544 1.00 91.00 99 THR A C 1
ATOM 782 O O . THR A 1 99 ? -26.137 6.518 40.634 1.00 91.00 99 THR A O 1
ATOM 785 N N . ARG A 1 100 ? -27.263 5.896 38.787 1.00 91.69 100 ARG A N 1
ATOM 786 C CA . ARG A 1 100 ? -28.558 6.455 39.216 1.00 91.69 100 ARG A CA 1
ATOM 787 C C . ARG A 1 100 ? -29.133 5.672 40.392 1.00 91.69 100 ARG A C 1
ATOM 789 O O . ARG A 1 100 ? -29.447 6.294 41.409 1.00 91.69 100 ARG A O 1
ATOM 796 N N . ALA A 1 101 ? -29.160 4.343 40.306 1.00 90.75 101 ALA A N 1
ATOM 797 C CA . ALA A 1 101 ? -29.627 3.478 41.389 1.00 90.75 101 ALA A CA 1
ATOM 798 C C . ALA A 1 101 ? -28.837 3.709 42.692 1.00 90.75 101 ALA A C 1
ATOM 800 O O . ALA A 1 101 ? -29.416 3.855 43.771 1.00 90.75 101 ALA A O 1
ATOM 801 N N . PHE A 1 102 ? -27.510 3.847 42.599 1.00 90.00 102 PHE A N 1
ATOM 802 C CA . PHE A 1 102 ? -26.657 4.103 43.761 1.00 90.00 102 PHE A CA 1
ATOM 803 C C . PHE A 1 102 ? -26.921 5.478 44.399 1.00 90.00 102 PHE A C 1
ATOM 805 O O . PHE A 1 102 ? -26.958 5.611 45.628 1.00 90.00 102 PHE A O 1
ATOM 812 N N . LYS A 1 103 ? -27.139 6.519 43.582 1.00 89.88 103 LYS A N 1
ATOM 813 C CA . LYS A 1 103 ? -27.505 7.862 44.069 1.00 89.88 103 LYS A CA 1
ATOM 814 C C . LYS A 1 103 ? -28.860 7.864 44.780 1.00 89.88 103 LYS A C 1
ATOM 816 O O . LYS A 1 103 ? -28.997 8.540 45.801 1.00 89.88 103 LYS A O 1
ATOM 821 N N . GLU A 1 104 ? -29.844 7.128 44.270 1.00 90.31 104 GLU A N 1
ATOM 822 C CA . GLU A 1 104 ? -31.174 7.014 44.882 1.00 90.31 104 GLU A CA 1
ATOM 823 C C . GLU A 1 104 ? -31.134 6.242 46.206 1.00 90.31 104 GLU A C 1
ATOM 825 O O . GLU A 1 104 ? -31.636 6.739 47.218 1.00 90.31 104 GLU A O 1
ATOM 830 N N . ALA A 1 105 ? -30.436 5.104 46.249 1.00 85.75 105 ALA A N 1
ATOM 831 C CA . ALA A 1 105 ? -30.245 4.325 47.473 1.00 85.75 105 ALA A CA 1
ATOM 832 C C . ALA A 1 105 ? -29.553 5.140 48.581 1.00 85.75 105 ALA A C 1
ATOM 834 O O . ALA A 1 105 ? -29.947 5.088 49.748 1.00 85.75 105 ALA A O 1
ATOM 835 N N . LYS A 1 106 ? -28.551 5.957 48.225 1.00 84.94 106 LYS A N 1
ATOM 836 C CA . LYS A 1 106 ? -27.868 6.839 49.182 1.00 84.94 106 LYS A CA 1
ATOM 837 C C . LYS A 1 106 ? -28.799 7.920 49.745 1.00 84.94 106 LYS A C 1
ATOM 839 O O . LYS A 1 106 ? -28.746 8.193 50.943 1.00 84.94 106 LYS A O 1
ATOM 844 N N . LYS A 1 107 ? -29.672 8.514 48.921 1.00 78.69 107 LYS A N 1
ATOM 845 C CA . LYS A 1 107 ? -30.661 9.507 49.384 1.00 78.69 107 LYS A CA 1
ATOM 846 C C . LYS A 1 107 ? -31.658 8.912 50.381 1.00 78.69 107 LYS A C 1
ATOM 848 O O . LYS A 1 107 ? -31.963 9.568 51.371 1.00 78.69 107 LYS A O 1
ATOM 853 N N . LEU A 1 108 ? -32.122 7.684 50.148 1.00 68.56 108 LEU A N 1
ATOM 854 C CA . LEU A 1 108 ? -33.044 6.983 51.051 1.00 68.56 108 LEU A CA 1
ATOM 855 C C . LEU A 1 108 ? -32.416 6.651 52.410 1.00 68.56 108 LEU A C 1
ATOM 857 O O . LEU A 1 108 ? -33.118 6.650 53.409 1.00 68.56 108 LEU A O 1
ATOM 861 N N . LYS A 1 109 ? -31.100 6.419 52.462 1.00 67.88 109 LYS A N 1
ATOM 862 C CA . LYS A 1 109 ? -30.372 6.084 53.699 1.00 67.88 109 LYS A CA 1
ATOM 863 C C . LYS A 1 109 ? -30.016 7.294 54.579 1.00 67.88 109 LYS A C 1
ATOM 865 O O . LYS A 1 109 ? -29.484 7.109 55.666 1.00 67.88 109 LYS A O 1
ATOM 870 N N . THR A 1 110 ? -30.222 8.513 54.074 1.00 64.69 110 THR A N 1
ATOM 871 C CA . THR A 1 110 ? -29.870 9.773 54.763 1.00 64.69 110 THR A CA 1
ATOM 872 C C . THR A 1 110 ? -31.110 10.520 55.286 1.00 64.69 110 THR A C 1
ATOM 874 O O . THR A 1 110 ? -30.969 11.562 55.921 1.00 64.69 110 THR A O 1
ATOM 877 N N . LYS A 1 111 ? -32.314 10.012 54.998 1.00 52.09 111 LYS A N 1
ATOM 878 C CA . LYS A 1 111 ? -33.576 10.412 55.634 1.00 52.09 111 LYS A CA 1
ATOM 879 C C . LYS A 1 111 ? -33.903 9.439 56.757 1.00 52.09 111 LYS A C 1
ATOM 881 O O . LYS A 1 111 ? -34.536 9.905 57.724 1.00 52.09 111 LYS A O 1
#

Secondary structure (DSSP, 8-state):
------HHHHHHHHHHHHHHHHHHHHHHHH-HHHHHHHHHHHHHHHH-GGGHHHHHHHHHHHHHHSSTTHHHHHHHHHHIIIIIHHHHHHHHHHHHHHHHHHHHHHHHTT-